Protein AF-A0A0V0YP82-F1 (afdb_monomer_lite)

Sequence (57 aa):
MGRGRVELKMIENKINRQVTFAKRRNGLLKKAHELSVLCDAELQHDEDNREIPKVQL

pLDDT: mean 81.33, std 19.2, range [38.81, 96.94]

Organism: NCBI:txid990121

InterPro domains:
  IPR002100 Transcription factor, MADS-box [PF00319] (11-42)
  IPR002100 Transcription factor, MADS-box [PR00404] (3-23)
  IPR002100 Transcription factor, MADS-box [PR00404] (23-38)
  IPR002100 Transcription factor, MADS-box [PS50066] (1-43)
  IPR002100 Transcription factor, MADS-box [SM00432] (1-55)
  IPR036879 Transcription factor, MADS-box superfamily [G3DSA:3.40.1810.10] (13-44)
  IPR036879 Transcription factor, MADS-box superfamily [SSF55455] (1-43)
  IPR050142 MADS-box/MEF2 Transcription Factor [PTHR48019] (3-42)

Foldseek 3Di:
DDDDDDDPDDDPDPVCNVVVCVVVVVVVVVVVVVVCVVVVHDDDDPPPPPDPPPPDD

Secondary structure (DSSP, 8-state):
-PPPP--SS---SHHHHHHHHHHHHHHHHHHHHHHHHHHT-----------------

Radius of gyration: 14.83 Å; chains: 1; bounding box: 29×28×37 Å

Structure (mmCIF, N/CA/C/O backbone):
data_AF-A0A0V0YP82-F1
#
_entry.id   AF-A0A0V0YP82-F1
#
loop_
_atom_site.group_PDB
_atom_site.id
_atom_site.type_symbol
_atom_site.label_atom_id
_atom_site.label_alt_id
_atom_site.label_comp_id
_atom_site.label_asym_id
_atom_site.label_entity_id
_atom_site.label_seq_id
_atom_site.pdbx_PDB_ins_code
_atom_site.Cartn_x
_atom_site.Cartn_y
_atom_site.Cartn_z
_atom_site.occupancy
_atom_site.B_iso_or_equiv
_atom_site.auth_seq_id
_atom_site.auth_comp_id
_atom_site.auth_asym_id
_atom_site.auth_atom_id
_atom_site.pdbx_PDB_model_num
ATOM 1 N N . MET A 1 1 ? 7.294 -7.030 16.084 1.00 65.50 1 MET A N 1
ATOM 2 C CA . MET A 1 1 ? 5.884 -7.487 16.119 1.00 65.50 1 MET A CA 1
ATOM 3 C C . MET A 1 1 ? 5.441 -7.797 14.694 1.00 65.50 1 MET A C 1
ATOM 5 O O . MET A 1 1 ? 5.523 -6.914 13.850 1.00 65.50 1 MET A O 1
ATOM 9 N N . GLY A 1 2 ? 5.094 -9.052 14.391 1.00 85.56 2 GLY A N 1
ATOM 10 C CA . GLY A 1 2 ? 4.732 -9.491 13.035 1.00 85.56 2 GLY A CA 1
ATOM 11 C C . GLY A 1 2 ? 3.337 -9.032 12.592 1.00 85.56 2 GLY A C 1
ATOM 12 O O . GLY A 1 2 ? 2.531 -8.583 13.405 1.00 85.56 2 GLY A O 1
ATOM 13 N N . ARG A 1 3 ? 3.039 -9.149 11.292 1.00 85.81 3 ARG A N 1
ATOM 14 C CA . ARG A 1 3 ? 1.683 -8.933 10.762 1.00 85.81 3 ARG A CA 1
ATOM 15 C C . ARG A 1 3 ? 0.796 -10.130 11.118 1.00 85.81 3 ARG A C 1
ATOM 17 O O . ARG A 1 3 ? 1.083 -11.241 10.691 1.00 85.81 3 ARG A O 1
ATOM 24 N N . GLY A 1 4 ? -0.286 -9.893 11.858 1.00 90.50 4 GLY A N 1
ATOM 25 C CA . GLY A 1 4 ? -1.333 -10.893 12.080 1.00 90.50 4 GLY A CA 1
ATOM 26 C C . GLY A 1 4 ? -2.192 -11.113 10.830 1.00 90.50 4 GLY A C 1
ATOM 27 O O . GLY A 1 4 ? -2.367 -10.199 10.019 1.00 90.50 4 GLY A O 1
ATOM 28 N N . ARG A 1 5 ? -2.740 -12.325 10.674 1.00 90.75 5 ARG A N 1
ATOM 29 C CA . ARG A 1 5 ? -3.742 -12.630 9.642 1.00 90.75 5 ARG A CA 1
ATOM 30 C C . ARG A 1 5 ? -5.025 -11.848 9.941 1.00 90.75 5 ARG A C 1
ATOM 32 O O . ARG A 1 5 ? -5.434 -11.752 11.092 1.00 90.75 5 ARG A O 1
ATOM 39 N N . VAL A 1 6 ? -5.653 -11.305 8.902 1.00 90.94 6 VAL A N 1
ATOM 40 C CA . VAL A 1 6 ? -6.944 -10.608 8.991 1.00 90.94 6 VAL A CA 1
ATOM 41 C C . VAL A 1 6 ? -7.953 -11.287 8.076 1.00 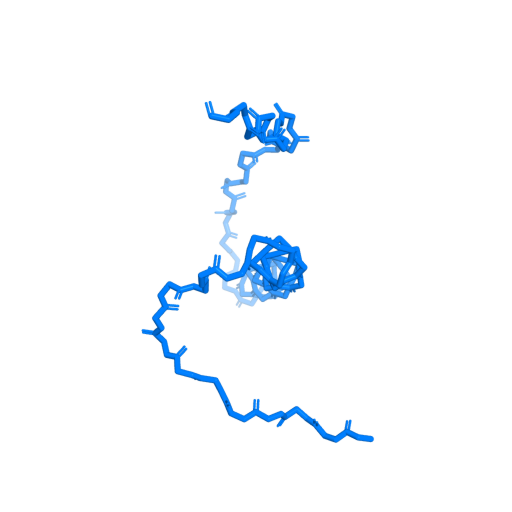90.94 6 VAL A C 1
ATOM 43 O O . VAL A 1 6 ? -7.593 -11.761 6.998 1.00 90.94 6 VAL A O 1
ATOM 46 N N . GLU A 1 7 ? -9.208 -11.339 8.505 1.00 94.56 7 GLU A N 1
ATOM 47 C CA . GLU A 1 7 ? -10.310 -1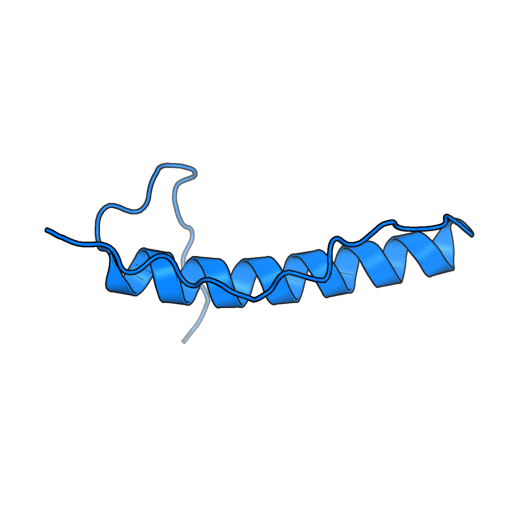1.839 7.684 1.00 94.56 7 GLU A CA 1
ATOM 48 C C . GLU A 1 7 ? -10.631 -10.850 6.554 1.00 94.56 7 GLU A C 1
ATOM 50 O O . GLU A 1 7 ? -10.518 -9.631 6.719 1.00 94.56 7 GLU A O 1
ATOM 55 N N . LEU A 1 8 ? -11.044 -11.366 5.394 1.00 9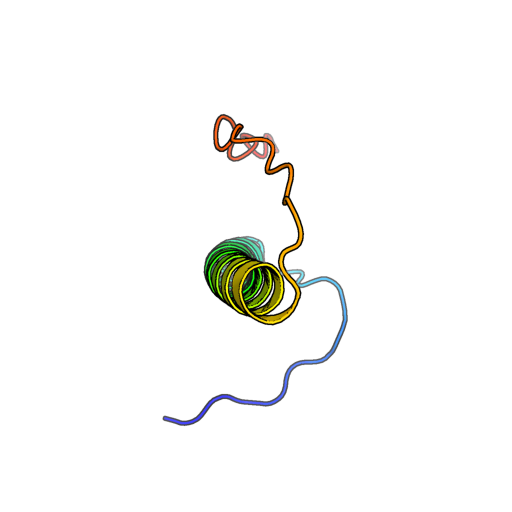3.88 8 LEU A N 1
ATOM 56 C CA . LEU A 1 8 ? -11.513 -10.552 4.270 1.00 93.88 8 LEU A CA 1
ATOM 57 C C . LEU A 1 8 ? -12.988 -10.196 4.468 1.00 93.88 8 LEU A C 1
ATOM 59 O O . LEU A 1 8 ? -13.871 -10.738 3.815 1.00 93.88 8 LEU A O 1
ATOM 63 N N . LYS A 1 9 ? -13.234 -9.278 5.402 1.00 95.62 9 LYS A N 1
ATOM 64 C CA . LYS A 1 9 ? -14.547 -8.685 5.674 1.00 95.62 9 LYS A CA 1
ATOM 65 C C . LYS A 1 9 ? -14.421 -7.178 5.878 1.00 95.62 9 LYS A C 1
ATOM 67 O O . LYS A 1 9 ? -13.310 -6.654 6.012 1.00 95.62 9 LYS A O 1
ATOM 72 N N . MET A 1 10 ? -15.552 -6.478 5.901 1.00 94.38 10 MET A N 1
ATOM 73 C CA . MET A 1 10 ? -15.569 -5.051 6.210 1.00 94.38 10 MET A CA 1
ATOM 74 C C . MET A 1 10 ? -14.981 -4.808 7.609 1.00 94.38 10 MET A C 1
ATOM 76 O O . MET A 1 10 ? -15.296 -5.505 8.571 1.00 94.38 10 MET A O 1
ATOM 80 N N . ILE A 1 11 ? -14.06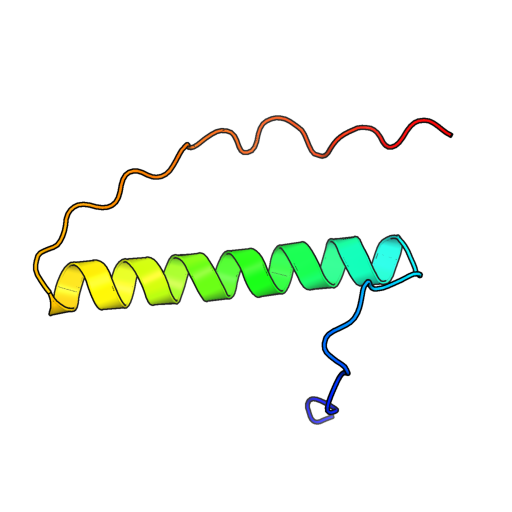6 -3.841 7.718 1.00 95.25 11 ILE A N 1
ATOM 81 C CA . ILE A 1 11 ? -13.481 -3.456 9.006 1.00 95.25 11 ILE A CA 1
ATOM 82 C C . ILE A 1 11 ? -14.456 -2.496 9.681 1.00 95.25 11 ILE A C 1
ATOM 84 O O . ILE A 1 11 ? -14.575 -1.356 9.239 1.00 95.25 11 ILE A O 1
ATOM 88 N N . GLU A 1 12 ? -15.111 -2.931 10.754 1.00 96.25 12 GLU A N 1
ATOM 89 C CA . GLU A 1 12 ? -16.116 -2.127 11.467 1.00 96.25 12 GLU A CA 1
ATOM 90 C C . GLU A 1 12 ? -15.523 -0.852 12.078 1.00 96.25 12 GLU A C 1
ATOM 92 O O . GLU A 1 12 ? -16.027 0.257 11.880 1.00 96.25 12 GLU A O 1
ATOM 97 N N . ASN A 1 13 ? -14.380 -0.986 12.760 1.00 94.75 13 ASN A N 1
ATOM 98 C CA . ASN A 1 13 ? -13.712 0.146 13.389 1.00 94.75 13 ASN A CA 1
ATOM 99 C C . ASN A 1 13 ? -13.228 1.147 12.325 1.00 94.75 13 ASN A C 1
ATOM 101 O O . ASN A 1 13 ? -12.318 0.868 11.542 1.00 94.75 13 ASN A O 1
ATOM 105 N N . LYS A 1 14 ? -13.824 2.341 12.345 1.00 93.75 14 LYS A N 1
ATOM 106 C CA . LYS A 1 14 ? -13.598 3.430 11.388 1.00 93.75 14 LYS A CA 1
ATOM 107 C C . LYS A 1 14 ? -12.130 3.860 11.291 1.00 93.75 14 LYS A C 1
ATOM 109 O O . LYS A 1 14 ? -11.627 4.025 10.182 1.00 93.75 14 LYS A O 1
ATOM 114 N N . ILE A 1 15 ? -11.432 3.986 12.421 1.00 94.12 15 ILE A N 1
ATOM 115 C CA . ILE A 1 15 ? -10.017 4.392 12.465 1.00 94.12 15 ILE A CA 1
ATOM 116 C C . ILE A 1 15 ? -9.147 3.294 11.848 1.00 94.12 15 ILE A C 1
ATOM 118 O O . ILE A 1 15 ? -8.346 3.556 10.948 1.00 94.12 15 ILE A O 1
ATOM 122 N N . ASN A 1 16 ? -9.357 2.041 12.259 1.00 93.06 16 ASN A N 1
ATOM 123 C CA . ASN A 1 16 ? -8.618 0.905 11.705 1.00 93.06 16 ASN A CA 1
ATOM 124 C C . ASN A 1 16 ? -8.880 0.742 10.206 1.00 93.06 16 ASN A C 1
ATOM 126 O O . ASN A 1 16 ? -7.956 0.421 9.457 1.00 93.06 16 ASN A O 1
ATOM 130 N N . ARG A 1 17 ? -10.114 0.992 9.756 1.00 94.56 17 ARG A N 1
ATOM 131 C CA . ARG A 1 17 ? -10.492 0.967 8.342 1.00 94.56 17 ARG A CA 1
ATOM 132 C C . ARG A 1 17 ? -9.746 2.037 7.549 1.00 94.56 17 ARG A C 1
ATOM 134 O O . ARG A 1 17 ? -9.153 1.697 6.531 1.00 94.56 17 ARG A O 1
ATOM 141 N N . GLN A 1 18 ? -9.694 3.280 8.033 1.00 92.38 18 GLN A N 1
ATOM 142 C CA . GLN A 1 18 ? -8.955 4.373 7.385 1.00 92.38 18 GLN A CA 1
ATOM 143 C C . GLN A 1 18 ? -7.449 4.090 7.308 1.00 92.38 18 GLN A C 1
ATOM 145 O O . GLN A 1 18 ? -6.854 4.175 6.233 1.00 92.38 18 GLN A O 1
ATOM 150 N N . VAL A 1 19 ? -6.832 3.675 8.419 1.00 93.50 19 VAL A N 1
ATOM 151 C CA . VAL A 1 19 ? -5.398 3.340 8.453 1.00 93.50 19 VAL A CA 1
ATOM 152 C C . VAL A 1 19 ? -5.088 2.149 7.540 1.00 93.50 19 VAL A C 1
ATOM 154 O O . VAL A 1 19 ? -4.091 2.161 6.813 1.00 93.50 19 VAL A O 1
ATOM 157 N N . THR A 1 20 ? -5.938 1.118 7.549 1.00 93.50 20 THR A N 1
ATOM 158 C CA . THR A 1 20 ? -5.777 -0.055 6.677 1.00 93.50 20 THR A CA 1
ATOM 159 C C . THR A 1 20 ? -5.942 0.321 5.213 1.00 93.50 20 THR A C 1
ATOM 161 O O . THR A 1 20 ? -5.134 -0.116 4.395 1.00 93.50 20 THR A O 1
ATOM 164 N N . PHE A 1 21 ? -6.934 1.148 4.881 1.00 92.88 21 PHE A N 1
ATOM 165 C CA . PHE A 1 21 ? -7.150 1.643 3.527 1.00 92.88 21 PHE A CA 1
ATOM 166 C C . PHE A 1 21 ? -5.926 2.402 3.019 1.00 92.88 21 PHE A C 1
ATOM 168 O O . PHE A 1 21 ? -5.381 2.026 1.987 1.00 92.88 21 PHE A O 1
ATOM 175 N N . ALA A 1 22 ? -5.420 3.378 3.779 1.00 91.69 22 ALA A N 1
ATOM 176 C CA . ALA A 1 22 ? -4.236 4.143 3.391 1.00 91.69 22 ALA A CA 1
ATOM 177 C C . ALA A 1 22 ? -3.023 3.230 3.132 1.00 91.69 22 ALA A C 1
ATOM 179 O O . ALA A 1 22 ? -2.367 3.331 2.095 1.00 91.69 22 ALA A O 1
ATOM 180 N N . LYS A 1 23 ? -2.762 2.270 4.032 1.00 92.00 23 LYS A N 1
ATOM 181 C CA . LYS A 1 23 ? -1.657 1.309 3.874 1.00 92.00 23 LYS A CA 1
ATOM 182 C C . LYS A 1 23 ? -1.846 0.385 2.664 1.00 92.00 23 LYS A C 1
ATOM 184 O O . LYS A 1 23 ? -0.884 0.145 1.937 1.00 92.00 23 LYS A O 1
ATOM 189 N N . ARG A 1 24 ? -3.056 -0.147 2.447 1.00 94.19 24 ARG A N 1
ATOM 190 C CA . ARG A 1 24 ? -3.357 -1.059 1.327 1.00 94.19 24 ARG A CA 1
ATOM 191 C C . ARG A 1 24 ? -3.350 -0.338 -0.014 1.00 94.19 24 ARG A C 1
ATOM 193 O O . ARG A 1 24 ? -2.752 -0.866 -0.939 1.00 94.19 24 ARG A O 1
ATOM 200 N N . ARG A 1 25 ? -3.936 0.860 -0.099 1.00 93.12 25 ARG A N 1
ATOM 201 C CA . ARG A 1 25 ? -3.918 1.713 -1.296 1.00 93.12 25 ARG A CA 1
ATOM 202 C C . ARG A 1 25 ? -2.486 1.974 -1.746 1.00 93.12 25 ARG A C 1
ATOM 204 O O . ARG A 1 25 ? -2.154 1.695 -2.888 1.00 93.12 25 ARG A O 1
ATOM 211 N N . ASN A 1 26 ? -1.615 2.394 -0.828 1.00 89.00 26 ASN A N 1
ATOM 212 C CA . ASN A 1 26 ? -0.212 2.649 -1.155 1.00 89.00 26 ASN A CA 1
ATOM 213 C C . ASN A 1 26 ? 0.510 1.384 -1.649 1.00 89.00 26 ASN A C 1
ATOM 215 O O . ASN A 1 26 ? 1.299 1.451 -2.584 1.00 89.00 26 ASN A O 1
ATOM 219 N N . GLY A 1 27 ? 0.247 0.224 -1.036 1.00 92.69 27 GLY A N 1
ATOM 220 C CA . GLY A 1 27 ? 0.806 -1.049 -1.501 1.00 92.69 27 GLY A CA 1
ATOM 221 C C . GLY A 1 27 ? 0.258 -1.489 -2.862 1.00 92.69 27 GLY A C 1
ATOM 222 O O . GLY A 1 27 ? 1.007 -2.024 -3.672 1.00 92.69 27 GLY A O 1
ATOM 223 N N . LEU A 1 28 ? -1.029 -1.250 -3.118 1.00 93.69 28 LEU A N 1
ATOM 224 C CA . LEU A 1 28 ? -1.690 -1.577 -4.377 1.00 93.69 28 LEU A CA 1
ATOM 225 C C . LEU A 1 28 ? -1.143 -0.730 -5.527 1.00 93.69 28 LEU A C 1
ATOM 227 O O . LEU A 1 28 ? -0.789 -1.293 -6.554 1.00 93.69 28 LEU A O 1
ATOM 231 N N . LEU A 1 29 ? -1.010 0.584 -5.329 1.00 90.81 29 LEU A N 1
ATOM 232 C CA . LEU A 1 29 ? -0.456 1.496 -6.335 1.00 90.81 29 LEU A CA 1
ATOM 233 C C . LEU A 1 29 ? 0.981 1.122 -6.710 1.00 90.81 29 LEU A C 1
ATOM 235 O O . LEU A 1 29 ? 1.310 1.072 -7.888 1.00 90.81 29 LEU A O 1
ATOM 239 N N . LYS A 1 30 ? 1.819 0.769 -5.725 1.00 93.44 30 LYS A N 1
ATOM 240 C CA . LYS A 1 30 ? 3.182 0.281 -5.993 1.00 93.44 30 LYS A CA 1
ATOM 241 C C . LYS A 1 30 ? 3.183 -0.976 -6.858 1.00 93.44 30 LYS A C 1
ATOM 243 O O . LYS A 1 30 ? 3.893 -1.021 -7.852 1.00 93.44 30 LYS A O 1
ATOM 248 N N . LYS A 1 31 ? 2.348 -1.962 -6.518 1.00 93.81 31 LYS A N 1
ATOM 249 C CA . LYS A 1 31 ? 2.229 -3.192 -7.312 1.00 93.81 31 LYS A CA 1
ATOM 250 C C . LYS A 1 31 ? 1.687 -2.938 -8.714 1.00 93.81 31 LYS A C 1
ATOM 252 O O . LYS A 1 31 ? 2.149 -3.568 -9.653 1.00 93.81 31 LYS A O 1
ATOM 257 N N . ALA A 1 32 ? 0.708 -2.047 -8.852 1.00 93.19 32 ALA A N 1
ATOM 258 C CA . ALA A 1 32 ? 0.165 -1.675 -10.152 1.00 93.19 32 ALA A CA 1
ATOM 259 C C . ALA A 1 32 ? 1.265 -1.054 -11.023 1.00 93.19 32 ALA A C 1
ATOM 261 O O . ALA A 1 32 ? 1.486 -1.517 -12.134 1.00 93.19 32 ALA A O 1
ATOM 262 N N . HIS A 1 33 ? 2.031 -0.108 -10.478 1.00 91.50 33 HIS A N 1
ATOM 263 C CA . HIS A 1 33 ? 3.179 0.479 -11.164 1.00 91.50 33 HIS A CA 1
ATOM 264 C C . HIS A 1 33 ? 4.244 -0.567 -11.541 1.00 91.50 33 HIS A C 1
ATOM 266 O O . HIS A 1 33 ? 4.707 -0.591 -12.675 1.00 91.50 33 HIS A O 1
ATOM 272 N N . GLU A 1 34 ? 4.623 -1.460 -10.621 1.00 95.31 34 GLU A N 1
ATOM 273 C CA . GLU A 1 34 ? 5.551 -2.563 -10.916 1.00 95.31 34 GLU A CA 1
ATOM 274 C C . GLU A 1 34 ? 5.049 -3.427 -12.085 1.00 95.31 34 GLU A C 1
ATOM 276 O O . GLU A 1 34 ? 5.814 -3.733 -12.995 1.00 95.31 34 GLU A O 1
ATOM 281 N N . LEU A 1 35 ? 3.760 -3.780 -12.096 1.00 94.44 35 LEU A N 1
ATOM 282 C CA . LEU A 1 35 ? 3.151 -4.548 -13.185 1.00 94.44 35 LEU A CA 1
ATOM 283 C C . LEU A 1 35 ? 3.109 -3.773 -14.504 1.00 94.44 35 LEU A C 1
ATOM 285 O O . LEU A 1 35 ? 3.388 -4.353 -15.546 1.00 94.44 35 LEU A O 1
ATOM 289 N N . SER A 1 36 ? 2.789 -2.481 -14.460 1.00 93.75 36 SER A N 1
ATOM 290 C CA . SER A 1 36 ? 2.783 -1.597 -15.629 1.00 93.75 36 SER A CA 1
ATOM 291 C C . SER A 1 36 ? 4.142 -1.586 -16.318 1.00 93.75 36 SER A C 1
ATOM 293 O O . SER A 1 36 ? 4.210 -1.822 -17.519 1.00 93.75 36 SER A O 1
ATOM 295 N N . VAL A 1 37 ? 5.223 -1.440 -15.547 1.00 93.25 37 VAL A N 1
ATOM 296 C CA . VAL A 1 37 ? 6.594 -1.485 -16.071 1.00 93.25 37 VAL A CA 1
ATOM 297 C C . VAL A 1 37 ? 6.943 -2.868 -16.626 1.00 93.25 37 VAL A C 1
ATOM 299 O O . VAL A 1 37 ? 7.589 -2.966 -17.664 1.00 93.25 37 VAL A O 1
ATOM 302 N N . LEU A 1 38 ? 6.530 -3.948 -15.954 1.00 96.25 38 LEU A N 1
ATOM 303 C CA . LEU A 1 38 ? 6.840 -5.317 -16.388 1.00 96.25 38 LEU A CA 1
ATOM 304 C C . LEU A 1 38 ? 6.093 -5.741 -17.657 1.00 96.25 38 LEU A C 1
ATOM 306 O O . LEU A 1 38 ? 6.587 -6.593 -18.394 1.00 96.25 38 LEU A O 1
ATOM 310 N N . CYS A 1 39 ? 4.901 -5.196 -17.883 1.00 96.94 39 CYS A N 1
ATOM 311 C CA . CYS A 1 39 ? 4.020 -5.589 -18.979 1.00 96.94 39 CYS A CA 1
ATOM 312 C C . CYS A 1 39 ? 3.849 -4.502 -20.047 1.00 96.94 39 CYS A C 1
ATOM 314 O O . CYS A 1 39 ? 3.030 -4.696 -20.941 1.00 96.94 39 CYS A O 1
ATOM 316 N N . ASP A 1 40 ? 4.588 -3.393 -19.945 1.00 92.38 40 ASP A N 1
ATOM 317 C CA . ASP A 1 40 ? 4.478 -2.211 -20.812 1.00 92.38 40 ASP A CA 1
ATOM 318 C C . ASP A 1 40 ? 3.019 -1.748 -20.995 1.00 92.38 40 ASP A C 1
ATOM 320 O O . ASP A 1 40 ? 2.514 -1.558 -22.100 1.00 92.38 40 ASP A O 1
ATOM 324 N N . ALA A 1 41 ? 2.297 -1.660 -19.874 1.00 90.62 41 ALA A N 1
ATOM 325 C CA . ALA A 1 41 ? 0.872 -1.346 -19.851 1.00 90.62 41 ALA A CA 1
ATOM 326 C C . ALA A 1 41 ? 0.635 0.057 -19.288 1.00 90.62 41 ALA A C 1
ATOM 328 O O . ALA A 1 41 ? 1.099 0.375 -18.193 1.00 90.62 41 ALA A O 1
ATOM 329 N N . GLU A 1 42 ? -0.135 0.881 -19.997 1.00 82.06 42 GLU A N 1
ATOM 330 C CA . GLU A 1 42 ? -0.540 2.203 -19.516 1.00 82.06 42 GLU A CA 1
ATOM 331 C C . GLU A 1 42 ? -1.625 2.071 -18.435 1.00 82.06 42 GLU A C 1
ATOM 333 O O . GLU A 1 42 ? -2.650 1.414 -18.631 1.00 82.06 42 GLU A O 1
ATOM 338 N N . LEU A 1 43 ? -1.397 2.687 -17.273 1.00 76.31 43 LEU A N 1
ATOM 339 C CA . LEU A 1 43 ? -2.367 2.727 -16.181 1.00 76.31 43 LEU A CA 1
ATOM 340 C C . LEU A 1 43 ? -3.009 4.110 -16.098 1.00 76.31 43 LEU A C 1
ATOM 342 O O . LEU A 1 43 ? -2.343 5.089 -15.766 1.00 76.31 43 LEU A O 1
ATOM 346 N N . GLN A 1 44 ? -4.321 4.179 -16.320 1.00 66.75 44 GLN A N 1
ATOM 347 C CA . GLN A 1 44 ? -5.114 5.346 -15.943 1.00 66.75 44 GLN A CA 1
ATOM 348 C C . GLN A 1 44 ? -5.356 5.309 -14.433 1.00 66.75 44 GLN A C 1
ATOM 350 O O . GLN A 1 44 ? -6.113 4.482 -13.922 1.00 66.75 44 GLN A O 1
ATOM 355 N N . HIS A 1 45 ? -4.680 6.195 -13.708 1.00 64.25 45 HIS A N 1
ATOM 356 C CA . HIS A 1 45 ? -4.997 6.489 -12.319 1.00 64.25 45 HIS A CA 1
ATOM 357 C C . HIS A 1 45 ? -5.783 7.799 -12.267 1.00 64.25 45 HIS A C 1
ATOM 359 O O . HIS A 1 45 ? -5.260 8.848 -12.634 1.00 64.25 45 HIS A O 1
ATOM 365 N N . ASP A 1 46 ? -7.029 7.751 -11.792 1.00 56.06 46 ASP A N 1
ATOM 366 C CA . ASP A 1 46 ? -7.742 8.954 -11.372 1.00 56.06 46 A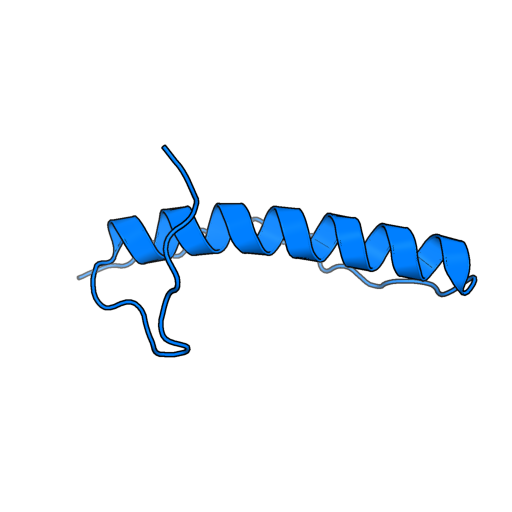SP A CA 1
ATOM 367 C C . ASP A 1 46 ? -7.038 9.527 -10.132 1.00 56.06 46 ASP A C 1
ATOM 369 O O . ASP A 1 46 ? -7.128 8.994 -9.022 1.00 56.06 46 ASP A O 1
ATOM 373 N N . GLU A 1 47 ? -6.296 10.612 -10.346 1.00 54.53 47 GLU A N 1
ATOM 374 C CA . GLU A 1 47 ? -5.507 11.359 -9.356 1.00 54.53 47 GLU A CA 1
ATOM 375 C C . GLU A 1 47 ? -6.359 12.068 -8.283 1.00 54.53 47 GLU A C 1
ATOM 377 O O . GLU A 1 47 ? -5.818 12.791 -7.442 1.00 54.53 47 GLU A O 1
ATOM 382 N N . ASP A 1 48 ? -7.683 11.874 -8.246 1.00 50.81 48 ASP A N 1
ATOM 383 C CA . ASP A 1 48 ? -8.546 12.506 -7.245 1.00 50.81 48 ASP A CA 1
ATOM 384 C C . ASP A 1 48 ? -8.458 11.811 -5.878 1.00 50.81 48 ASP A C 1
ATOM 386 O O . ASP A 1 48 ? -9.372 11.198 -5.328 1.00 50.81 48 ASP A O 1
ATOM 390 N N . ASN A 1 49 ? -7.312 12.045 -5.247 1.00 54.09 49 ASN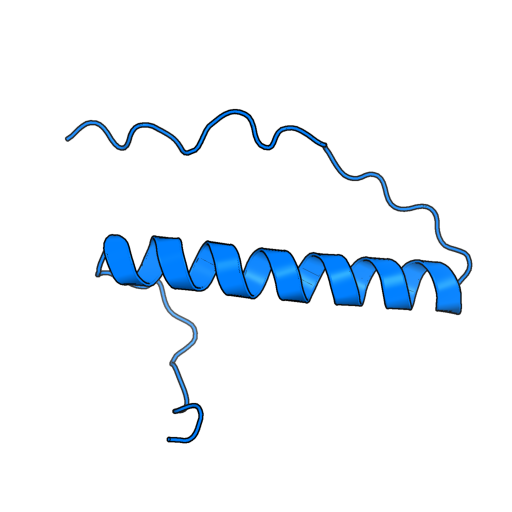 A N 1
ATOM 391 C CA . ASN A 1 49 ? -7.121 12.104 -3.807 1.00 54.09 49 ASN A CA 1
ATOM 392 C C . ASN A 1 49 ? -7.639 13.453 -3.247 1.00 54.09 49 ASN A C 1
ATOM 394 O O . ASN A 1 49 ? -6.978 14.088 -2.423 1.00 54.09 49 ASN A O 1
ATOM 398 N N . ARG A 1 50 ? -8.825 13.899 -3.680 1.00 49.00 50 ARG A N 1
ATOM 399 C CA . ARG A 1 50 ? -9.547 15.069 -3.152 1.00 49.00 50 ARG A CA 1
ATOM 400 C C . ARG A 1 50 ? -10.943 14.673 -2.702 1.00 49.00 50 ARG A C 1
ATOM 402 O O . ARG A 1 50 ? -11.929 15.132 -3.229 1.00 49.00 50 ARG A O 1
ATOM 409 N N . GLU A 1 51 ? -10.999 13.794 -1.717 1.00 45.06 51 GLU A N 1
ATOM 410 C CA . GLU A 1 51 ? -11.983 13.811 -0.636 1.00 45.06 51 GLU A CA 1
ATOM 411 C C . GLU A 1 51 ? -11.746 12.532 0.152 1.00 45.06 51 GLU A C 1
ATOM 413 O O . GLU A 1 51 ? -12.180 11.444 -0.206 1.00 45.06 51 GLU A O 1
ATOM 418 N N . ILE A 1 52 ? -11.031 12.653 1.270 1.00 48.50 52 ILE A N 1
ATOM 419 C CA . ILE A 1 52 ? -11.379 11.810 2.410 1.00 48.50 52 ILE A CA 1
ATOM 420 C C . ILE A 1 52 ? -12.827 12.225 2.682 1.00 48.50 52 ILE A C 1
ATOM 422 O O . ILE A 1 52 ? -13.008 13.375 3.096 1.00 48.50 52 ILE A O 1
ATOM 426 N N . PRO A 1 53 ? -13.853 11.401 2.392 1.00 42.19 53 PRO A N 1
ATOM 427 C CA . PRO A 1 53 ? -15.212 11.843 2.621 1.00 42.19 53 PRO A CA 1
ATOM 428 C C . PRO A 1 53 ? -15.285 12.207 4.098 1.00 42.19 53 PRO A C 1
ATOM 430 O O . PRO A 1 53 ? -14.942 11.391 4.968 1.00 42.19 53 PRO A O 1
ATOM 433 N N . LYS A 1 54 ? -15.656 13.462 4.382 1.00 43.59 54 LYS A N 1
ATOM 434 C CA . LYS A 1 54 ? -16.155 13.840 5.698 1.00 43.59 54 LYS A CA 1
ATOM 435 C C . LYS A 1 54 ? -17.326 12.905 5.942 1.00 43.59 54 LYS A C 1
ATOM 437 O O . LYS A 1 54 ? -18.418 13.075 5.425 1.00 43.59 54 LYS A O 1
ATOM 442 N N . VAL A 1 55 ? -17.026 11.852 6.675 1.00 40.09 55 VAL A N 1
ATOM 443 C CA . VAL A 1 55 ? -17.949 10.895 7.254 1.00 40.09 55 VAL A CA 1
ATOM 444 C C . VAL A 1 55 ? -18.737 11.677 8.295 1.00 40.09 55 VAL A C 1
ATOM 446 O O . VAL A 1 55 ? -18.388 11.651 9.478 1.00 40.09 55 VAL A O 1
ATOM 449 N N . GLN A 1 56 ? -19.702 12.456 7.802 1.00 38.81 56 GLN A N 1
ATOM 450 C CA . GLN A 1 56 ? -20.739 13.106 8.583 1.00 38.81 56 GLN A CA 1
ATOM 451 C C . GLN A 1 56 ? -21.572 11.999 9.235 1.00 38.81 56 GLN A C 1
ATOM 453 O O . GLN A 1 56 ? -21.799 10.965 8.605 1.00 38.81 56 GLN A O 1
ATOM 458 N N . LEU A 1 57 ? -21.873 12.193 10.523 1.00 40.41 57 LEU A N 1
ATOM 459 C CA . LEU A 1 57 ? -22.601 11.255 11.382 1.00 40.41 57 LEU A CA 1
ATOM 460 C C . LEU A 1 57 ? -23.860 10.689 10.724 1.00 40.41 57 LEU A C 1
ATOM 462 O O . LEU A 1 57 ? -24.593 11.490 10.104 1.00 40.41 57 LEU A O 1
#